Protein AF-A0A2V6FHW3-F1 (afdb_monomer_lite)

Foldseek 3Di:
DDWAEWDDDPQFIWIDDPQFIWTFHDDPRDTPDIDGLKGFWFDPDPQFGKHEFDQFPVRWTKIWGFQVTWGFIAAPVRDTDTAHTFIKTAHPPRSGIDTFEGEDGHWHYWDADPVRWIWTAGDDPDDDGIDTGGGHDYD

Sequence (139 aa):
NIPTGVAIGYGGVWVLNAPDLFFMREKDGKEISREVVVTGFGRTDTHELPNSLTWGPDGWLYGLNGVFNQSRVRSNHGREYRFNCALWRVHPRTREFQIVCEGTSNPYGIAWDTGGGAIVEACHWANDHLFHFVETGQY

Secondary structure (DSSP, 8-state):
----EEEEETTEEEEEETTEEEEEEEETTEEEEEEEEEE----S-STT-SEEEEE-TTSPEEEEE-SSS-EEEEPTTS-EEEESSEEEEE-TTT--EEEEEE-SSEEEEEEE-TTSPEEEEEE-SSS--EEEE-TT-B-

Structure (mmCIF, N/CA/C/O backbone):
data_AF-A0A2V6FHW3-F1
#
_entry.id   AF-A0A2V6FHW3-F1
#
loop_
_atom_site.group_PDB
_atom_site.id
_atom_site.type_symbol
_atom_site.label_atom_id
_atom_site.label_alt_id
_atom_site.label_comp_id
_atom_site.label_asym_id
_atom_site.label_entity_id
_atom_site.label_seq_id
_atom_site.pdbx_PDB_ins_code
_atom_site.Cartn_x
_atom_site.Cartn_y
_atom_site.Cartn_z
_atom_site.occupancy
_atom_site.B_iso_or_equiv
_atom_site.auth_seq_id
_atom_site.auth_comp_id
_atom_site.auth_asym_id
_atom_site.auth_atom_id
_atom_site.pdbx_PDB_model_num
ATOM 1 N N . ASN A 1 1 ? 1.369 15.664 9.920 1.00 63.09 1 ASN A N 1
ATOM 2 C CA . ASN A 1 1 ? 0.501 14.563 9.459 1.00 63.09 1 ASN A CA 1
ATOM 3 C C . ASN A 1 1 ? -0.133 14.983 8.162 1.00 63.09 1 ASN A C 1
ATOM 5 O O . ASN A 1 1 ? -0.722 16.054 8.142 1.00 63.09 1 ASN A O 1
ATOM 9 N N . ILE A 1 2 ? 0.040 14.181 7.116 1.00 82.56 2 ILE A N 1
ATOM 10 C CA . ILE A 1 2 ? -0.545 14.400 5.793 1.00 82.56 2 ILE A CA 1
ATOM 11 C C . ILE A 1 2 ? -1.212 13.064 5.433 1.00 82.56 2 ILE A C 1
ATOM 13 O O . ILE A 1 2 ? -0.502 12.138 5.042 1.00 82.56 2 ILE A O 1
ATOM 17 N N . PRO A 1 3 ? -2.526 12.898 5.677 1.00 86.56 3 PRO A N 1
ATOM 18 C CA . PRO A 1 3 ? -3.235 11.706 5.237 1.00 86.56 3 PRO A CA 1
ATOM 19 C C . PRO A 1 3 ? -3.359 11.727 3.714 1.00 86.56 3 PRO A C 1
ATOM 21 O O . PRO A 1 3 ? -3.804 12.715 3.134 1.00 86.56 3 PRO A O 1
ATOM 24 N N . THR A 1 4 ? -2.949 10.637 3.080 1.00 89.06 4 THR A N 1
ATOM 25 C CA . THR A 1 4 ? -2.747 10.542 1.623 1.00 89.06 4 THR A CA 1
ATOM 26 C C . THR A 1 4 ? -3.537 9.408 0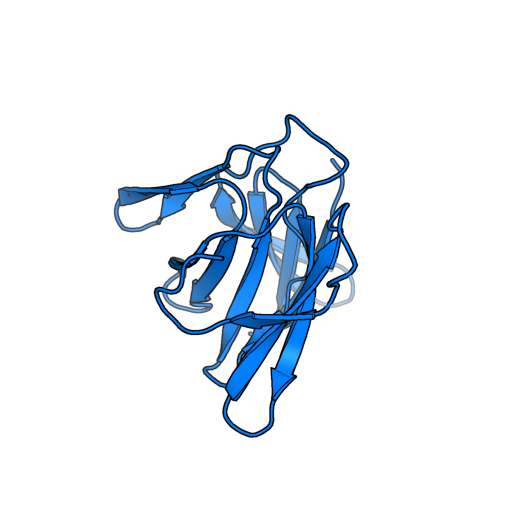.984 1.00 89.06 4 THR A C 1
ATOM 28 O O . THR A 1 4 ? -3.522 9.242 -0.232 1.00 89.06 4 THR A O 1
ATOM 31 N N . GLY A 1 5 ? -4.263 8.630 1.785 1.00 89.25 5 GLY A N 1
ATOM 32 C CA . GLY A 1 5 ? -5.149 7.593 1.283 1.00 89.25 5 GLY A CA 1
ATOM 33 C C . GLY A 1 5 ? -6.222 7.229 2.294 1.00 89.25 5 GLY A C 1
ATOM 34 O O . GLY A 1 5 ? -5.977 7.208 3.502 1.00 89.25 5 GLY A O 1
ATOM 35 N N . VAL A 1 6 ? -7.410 6.916 1.784 1.00 93.06 6 VAL A N 1
ATOM 36 C CA . VAL A 1 6 ? -8.527 6.397 2.569 1.00 93.06 6 VAL A CA 1
ATOM 37 C C . VAL A 1 6 ? -9.217 5.278 1.799 1.00 93.06 6 VAL A C 1
ATOM 39 O O . VAL A 1 6 ? -9.433 5.401 0.598 1.00 93.06 6 VAL A O 1
ATOM 42 N N . ALA A 1 7 ? -9.574 4.197 2.486 1.00 93.00 7 ALA A N 1
ATOM 43 C CA . ALA A 1 7 ? -10.400 3.133 1.927 1.00 93.00 7 ALA A CA 1
ATOM 44 C C . ALA A 1 7 ? -11.396 2.624 2.971 1.00 93.00 7 ALA A C 1
ATOM 46 O O . ALA A 1 7 ? -11.056 2.436 4.137 1.00 93.00 7 ALA A O 1
ATOM 47 N N . ILE A 1 8 ? -12.638 2.382 2.563 1.00 92.31 8 ILE A N 1
ATOM 48 C CA . ILE A 1 8 ? -13.682 1.840 3.442 1.00 92.31 8 ILE A CA 1
ATOM 49 C C . ILE A 1 8 ? -13.780 0.338 3.191 1.00 92.31 8 ILE A C 1
ATOM 51 O O . ILE A 1 8 ? -13.842 -0.090 2.041 1.00 92.31 8 ILE A O 1
ATOM 55 N N . GLY A 1 9 ? -13.786 -0.473 4.248 1.00 90.12 9 GLY A N 1
ATOM 56 C CA . GLY A 1 9 ? -13.922 -1.921 4.108 1.00 90.12 9 GLY A CA 1
ATOM 57 C C . GLY A 1 9 ? -13.705 -2.683 5.409 1.00 90.12 9 GLY A C 1
ATOM 58 O O . GLY A 1 9 ? -13.122 -2.173 6.364 1.00 90.12 9 GLY A O 1
ATOM 59 N N . TYR A 1 10 ? -14.172 -3.934 5.444 1.00 86.75 10 TYR A N 1
ATOM 60 C CA . TYR A 1 10 ? -14.017 -4.840 6.594 1.00 86.75 10 TYR A CA 1
ATOM 61 C C . TYR A 1 10 ? -14.569 -4.281 7.922 1.00 86.75 10 TYR A C 1
ATOM 63 O O . TYR A 1 10 ? -14.044 -4.572 8.996 1.00 86.75 10 TYR A O 1
ATOM 71 N N . GLY A 1 11 ? -15.649 -3.495 7.853 1.00 87.31 11 GLY A N 1
ATOM 72 C CA . GLY A 1 11 ? -16.308 -2.917 9.031 1.00 87.31 11 GLY A CA 1
ATOM 73 C C . GLY A 1 11 ? -15.562 -1.731 9.651 1.00 87.31 11 GLY A C 1
ATOM 74 O O . GLY A 1 11 ? -15.735 -1.461 10.837 1.00 87.31 11 GLY A O 1
ATOM 75 N N . GLY A 1 12 ? -14.712 -1.052 8.876 1.00 90.75 12 GLY A N 1
ATOM 76 C CA . GLY A 1 12 ? -14.003 0.143 9.316 1.00 90.75 12 GLY A CA 1
ATOM 77 C C . GLY A 1 12 ? -13.439 0.970 8.162 1.00 90.75 12 GLY A C 1
ATOM 78 O O . GLY A 1 12 ? -13.733 0.734 6.986 1.00 90.75 12 GLY A O 1
ATOM 79 N N . VAL A 1 13 ? -12.614 1.944 8.529 1.00 92.69 13 VAL A N 1
ATOM 80 C CA . VAL A 1 13 ? -11.944 2.881 7.629 1.00 92.69 13 VAL A CA 1
ATOM 81 C C . VAL A 1 13 ? -10.439 2.685 7.739 1.00 92.69 13 VAL A C 1
ATOM 83 O O . VAL A 1 13 ? -9.859 2.704 8.823 1.00 92.69 13 VAL A O 1
ATOM 86 N N . TRP A 1 14 ? -9.803 2.508 6.595 1.00 93.88 14 TRP A N 1
ATOM 87 C CA . TRP A 1 14 ? -8.365 2.423 6.439 1.00 93.88 14 TRP A CA 1
ATOM 88 C C . TRP A 1 14 ? -7.839 3.799 6.085 1.00 93.88 14 TRP A C 1
ATOM 90 O O . TRP A 1 14 ? -8.323 4.400 5.130 1.00 93.88 14 TRP A O 1
ATOM 100 N N . VAL A 1 15 ? -6.873 4.305 6.846 1.00 93.31 15 VAL A N 1
ATOM 101 C CA . VAL A 1 15 ? -6.273 5.618 6.592 1.00 93.31 15 VAL A CA 1
ATOM 102 C C . VAL A 1 15 ? -4.772 5.484 6.520 1.00 93.31 15 VAL A C 1
ATOM 104 O O . VAL A 1 15 ? -4.118 5.077 7.480 1.00 93.31 15 VAL A O 1
ATOM 107 N N . LEU A 1 16 ? -4.237 5.862 5.369 1.00 92.44 16 LEU A N 1
ATOM 108 C CA . LEU A 1 16 ? -2.814 5.944 5.126 1.00 92.44 16 LEU A CA 1
ATOM 109 C C . LEU A 1 16 ? -2.348 7.350 5.477 1.00 92.44 16 LEU A C 1
ATOM 111 O O . LEU A 1 16 ? -2.771 8.341 4.882 1.00 92.44 16 LEU A O 1
ATOM 115 N N . ASN A 1 17 ? -1.498 7.427 6.488 1.00 91.19 17 ASN A N 1
ATOM 116 C CA . ASN A 1 17 ? -0.880 8.663 6.920 1.00 91.19 17 ASN A CA 1
ATOM 117 C C . ASN A 1 17 ? 0.518 8.307 7.410 1.00 91.19 17 ASN A C 1
ATOM 119 O O . ASN A 1 17 ? 0.697 7.897 8.561 1.00 91.19 17 ASN A O 1
ATOM 123 N N . ALA A 1 18 ? 1.488 8.453 6.506 1.00 87.75 18 ALA A N 1
ATOM 124 C CA . ALA A 1 18 ? 2.866 8.063 6.748 1.00 87.75 18 ALA A CA 1
ATOM 125 C C . ALA A 1 18 ? 3.348 8.582 8.123 1.00 87.75 18 ALA A C 1
ATOM 127 O O . ALA A 1 18 ? 3.065 9.731 8.493 1.00 87.75 18 ALA A O 1
ATOM 128 N N . PRO A 1 19 ? 4.051 7.747 8.909 1.00 90.56 19 PRO A N 1
ATOM 129 C CA . PRO A 1 19 ? 4.659 6.475 8.525 1.00 90.56 19 PRO A CA 1
ATOM 130 C C . PRO A 1 19 ? 3.718 5.269 8.672 1.00 90.56 19 PRO A C 1
ATOM 132 O O . PRO A 1 19 ? 4.168 4.137 8.506 1.00 90.56 19 PRO A O 1
ATOM 135 N N . ASP A 1 20 ? 2.442 5.500 8.990 1.00 92.00 20 ASP A N 1
ATOM 136 C CA . ASP A 1 20 ? 1.522 4.480 9.480 1.00 92.00 20 ASP A CA 1
ATOM 137 C C . ASP A 1 20 ? 0.309 4.290 8.556 1.00 92.00 20 ASP A C 1
ATOM 139 O O . ASP A 1 20 ? -0.277 5.238 8.025 1.00 92.00 20 ASP A O 1
ATOM 143 N N . LEU A 1 21 ? -0.116 3.036 8.427 1.00 93.19 21 LEU A N 1
ATOM 144 C CA . LEU A 1 21 ? -1.427 2.657 7.919 1.00 93.19 21 LEU A CA 1
ATOM 145 C C . LEU A 1 21 ? -2.313 2.280 9.107 1.00 93.19 21 LEU A C 1
ATOM 147 O O . LEU A 1 21 ? -2.028 1.322 9.830 1.00 93.19 21 LEU A O 1
ATOM 151 N N . PHE A 1 22 ? -3.401 3.019 9.292 1.00 92.69 22 PHE A N 1
ATOM 152 C CA . PHE A 1 22 ? -4.357 2.802 10.371 1.00 92.69 22 PHE A CA 1
ATOM 153 C C . PHE A 1 22 ? -5.580 2.037 9.885 1.00 92.69 22 PHE A C 1
ATOM 155 O O . PHE A 1 22 ? -6.076 2.286 8.788 1.00 92.69 22 PHE A O 1
ATOM 162 N N . PHE A 1 23 ? -6.117 1.180 10.748 1.00 93.75 23 PHE A N 1
ATOM 163 C CA . PHE A 1 23 ? -7.478 0.673 10.643 1.00 93.75 23 PHE A CA 1
ATOM 164 C C . PHE A 1 23 ? -8.300 1.226 11.802 1.00 93.75 23 PHE A C 1
ATOM 166 O O . PHE A 1 23 ? -7.988 0.991 12.971 1.00 93.75 23 PHE A O 1
ATOM 173 N N . MET A 1 24 ? -9.338 1.981 11.471 1.00 91.94 24 MET A N 1
ATOM 174 C CA . MET A 1 24 ? -10.212 2.639 12.428 1.00 91.94 24 MET A CA 1
ATOM 175 C C . MET A 1 24 ? -11.601 2.022 12.365 1.00 91.94 24 MET A C 1
ATOM 177 O O . MET A 1 24 ? -12.155 1.838 11.283 1.00 91.94 24 MET A O 1
ATOM 181 N N . ARG A 1 25 ? -12.175 1.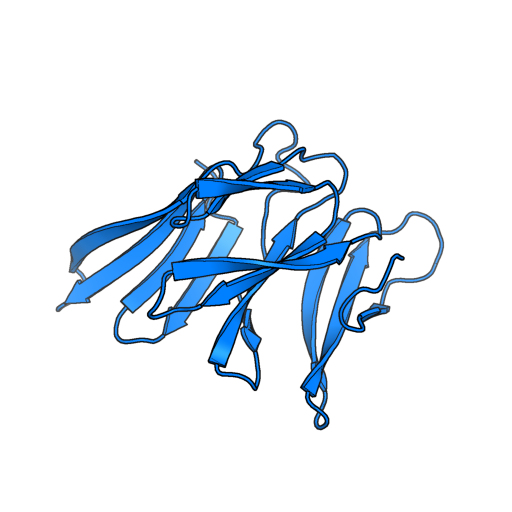708 13.526 1.00 90.06 25 ARG A N 1
ATOM 182 C CA . ARG A 1 25 ? -13.593 1.351 13.628 1.00 90.06 25 ARG A CA 1
ATOM 183 C C . ARG A 1 25 ? -14.368 2.565 14.092 1.00 90.06 25 ARG A C 1
ATOM 185 O O . ARG A 1 25 ? -13.945 3.271 15.008 1.00 90.06 25 ARG A O 1
ATOM 192 N N . GLU A 1 26 ? -15.507 2.767 13.464 1.00 87.38 26 GLU A N 1
ATOM 193 C CA . GLU A 1 26 ? -16.382 3.901 13.691 1.00 87.38 26 GLU A CA 1
ATOM 194 C C . GLU A 1 26 ? -17.773 3.396 14.089 1.00 87.38 26 GLU A C 1
ATOM 196 O O . GLU A 1 26 ? -18.187 2.300 13.699 1.00 87.38 26 GLU A O 1
ATOM 201 N N . LYS A 1 27 ? -18.448 4.175 14.935 1.00 83.12 27 LYS A N 1
ATOM 202 C CA . LYS A 1 27 ? -19.872 4.033 15.233 1.00 83.12 27 LYS A CA 1
ATOM 203 C C . LYS A 1 27 ? -20.463 5.406 15.533 1.00 83.12 27 LYS A C 1
ATOM 205 O O . LYS A 1 27 ? -19.938 6.133 16.378 1.00 83.12 27 LYS A O 1
ATOM 210 N N . ASP A 1 28 ? -21.581 5.717 14.888 1.00 81.25 28 ASP A N 1
ATOM 211 C CA . ASP A 1 28 ? -22.359 6.947 15.073 1.00 81.25 28 ASP A CA 1
ATOM 212 C C . ASP A 1 28 ? -21.532 8.247 14.924 1.00 81.25 28 ASP A C 1
ATOM 214 O O . ASP A 1 28 ? -21.650 9.195 15.703 1.00 81.25 28 ASP A O 1
ATOM 218 N N . GLY A 1 29 ? -20.656 8.285 13.922 1.00 75.12 29 GLY A N 1
ATOM 219 C CA . GLY A 1 29 ? -19.752 9.384 13.591 1.00 75.12 29 GLY A CA 1
ATOM 220 C C . GLY A 1 29 ? -18.532 9.505 14.505 1.00 75.12 29 GLY A C 1
ATOM 221 O O . GLY A 1 29 ? -17.824 10.511 14.433 1.00 75.12 29 GLY A O 1
ATOM 222 N N . LYS A 1 30 ? -18.282 8.528 15.388 1.00 80.38 30 LYS A N 1
ATOM 223 C CA . LYS A 1 30 ? -17.181 8.572 16.361 1.00 80.38 30 LYS A CA 1
ATOM 224 C C . LYS A 1 30 ? -16.223 7.403 16.194 1.00 80.38 30 LYS A C 1
ATOM 226 O O . LYS A 1 30 ? -16.629 6.248 16.077 1.00 80.38 30 LYS A O 1
ATOM 231 N N . GLU A 1 31 ? -14.932 7.719 16.241 1.00 84.12 31 GLU A N 1
ATOM 232 C CA . GLU A 1 31 ? -13.861 6.729 16.316 1.00 84.12 31 GLU A CA 1
ATOM 233 C C . GLU A 1 31 ? -13.985 5.942 17.629 1.00 84.12 31 GLU A C 1
ATOM 235 O O . GLU A 1 31 ? -13.924 6.516 18.716 1.00 84.12 31 GLU A O 1
ATOM 240 N N . ILE A 1 32 ? -14.179 4.626 17.524 1.00 87.00 32 ILE A N 1
ATOM 241 C CA . ILE A 1 32 ? -14.194 3.718 18.681 1.00 87.00 32 ILE A CA 1
ATOM 242 C C . ILE A 1 32 ? -12.792 3.173 18.948 1.00 87.00 32 ILE A C 1
ATOM 244 O O . ILE A 1 32 ? -12.392 2.999 20.097 1.00 87.00 32 ILE A O 1
ATOM 248 N N . SER A 1 33 ? -12.060 2.835 17.887 1.00 89.50 33 SER A N 1
ATOM 249 C CA . SER A 1 33 ? -10.745 2.208 17.997 1.00 89.50 33 SER A CA 1
ATOM 250 C C . SER A 1 33 ? -9.884 2.545 16.795 1.00 89.50 33 SER A C 1
ATOM 252 O O . SER A 1 33 ? -10.387 2.516 15.670 1.00 89.50 33 SER A O 1
ATOM 254 N N . ARG A 1 34 ? -8.583 2.716 17.026 1.00 90.94 34 ARG A N 1
ATOM 255 C CA . ARG A 1 34 ? -7.564 2.881 15.992 1.00 90.94 34 ARG A CA 1
ATOM 256 C C . ARG A 1 34 ? -6.419 1.915 16.224 1.00 90.94 34 ARG A C 1
ATOM 258 O O . ARG A 1 34 ? -5.773 1.933 17.267 1.00 90.94 34 ARG A O 1
ATOM 265 N N . GLU A 1 35 ? -6.173 1.086 15.224 1.00 91.62 35 GLU A N 1
ATOM 266 C CA . GLU A 1 35 ? -5.105 0.092 15.211 1.00 91.62 35 GLU A CA 1
ATOM 267 C C . GLU A 1 35 ? -4.068 0.489 14.156 1.00 91.62 35 GLU A C 1
ATOM 269 O O . GLU A 1 35 ? -4.429 0.825 13.026 1.00 91.62 35 GLU A O 1
ATOM 274 N N . VAL A 1 36 ? -2.781 0.439 14.505 1.00 91.75 36 VAL A N 1
ATOM 275 C CA . VAL A 1 36 ? -1.697 0.532 13.517 1.00 91.75 36 VAL A CA 1
ATOM 276 C C . VAL A 1 36 ? -1.565 -0.834 12.859 1.00 91.75 36 VAL A C 1
ATOM 278 O O . VAL A 1 36 ? -1.243 -1.815 13.524 1.00 91.75 36 VAL A O 1
ATOM 281 N N . VAL A 1 37 ? -1.848 -0.904 11.561 1.00 90.81 37 VAL A N 1
ATOM 282 C CA . VAL A 1 37 ? -1.782 -2.152 10.794 1.00 90.81 37 VAL A CA 1
ATOM 283 C C . VAL A 1 37 ? -0.366 -2.400 10.302 1.00 90.81 37 VAL A C 1
ATOM 285 O O . VAL A 1 37 ? 0.158 -3.500 10.454 1.00 90.81 37 VAL A O 1
ATOM 288 N N . VAL A 1 38 ? 0.241 -1.369 9.719 1.00 90.75 38 VAL A N 1
ATOM 289 C CA . VAL A 1 38 ? 1.595 -1.396 9.172 1.00 90.75 38 VAL A CA 1
ATOM 290 C C . VAL A 1 38 ? 2.251 -0.050 9.462 1.00 90.75 38 VAL A C 1
ATOM 292 O O . VAL A 1 38 ? 1.592 0.987 9.401 1.00 90.75 38 VAL A O 1
ATOM 295 N N . THR A 1 39 ? 3.545 -0.069 9.772 1.00 91.19 39 THR A N 1
ATOM 296 C CA . THR A 1 39 ? 4.358 1.131 9.987 1.00 91.19 39 THR A CA 1
ATOM 297 C C . THR A 1 39 ? 5.699 1.010 9.267 1.00 91.19 39 THR A C 1
ATOM 299 O O . THR A 1 39 ? 6.147 -0.096 8.946 1.00 91.19 39 THR A O 1
ATOM 302 N N . GLY A 1 40 ? 6.349 2.149 9.042 1.00 89.25 40 GLY A N 1
ATOM 303 C CA . GLY A 1 40 ? 7.682 2.235 8.445 1.00 89.25 40 GLY A CA 1
ATOM 304 C C . GLY A 1 40 ? 7.708 2.842 7.047 1.00 89.25 40 GLY A C 1
ATOM 305 O O . GLY A 1 40 ? 8.753 2.815 6.397 1.00 89.25 40 GLY A O 1
ATOM 306 N N . PHE A 1 41 ? 6.591 3.412 6.586 1.00 90.06 41 PHE A N 1
ATOM 307 C CA . PHE A 1 41 ? 6.610 4.230 5.379 1.00 90.06 41 PHE A CA 1
ATOM 308 C C . PHE A 1 41 ? 7.462 5.481 5.604 1.00 90.06 41 PHE A C 1
ATOM 310 O O . PHE A 1 41 ? 7.398 6.112 6.667 1.00 90.06 41 PHE A O 1
ATOM 317 N N . GLY A 1 42 ? 8.263 5.841 4.607 1.00 86.12 42 GLY A N 1
ATOM 318 C CA . GLY A 1 42 ? 9.081 7.038 4.678 1.00 86.12 42 GLY A CA 1
ATOM 319 C C . GLY A 1 42 ? 8.236 8.320 4.679 1.00 86.12 42 GLY A C 1
ATOM 320 O O . GLY A 1 42 ? 7.044 8.334 4.350 1.00 86.12 42 GLY A O 1
ATOM 321 N N . ARG A 1 43 ? 8.873 9.425 5.074 1.00 85.94 43 ARG A N 1
ATOM 322 C CA . ARG A 1 43 ? 8.270 10.772 5.109 1.00 85.94 43 ARG A CA 1
ATOM 323 C C . ARG A 1 43 ? 9.211 11.864 4.611 1.00 85.94 43 ARG A C 1
ATOM 325 O O . ARG A 1 43 ? 9.006 13.034 4.917 1.00 85.94 43 ARG A O 1
ATOM 332 N N . THR A 1 44 ? 10.289 11.471 3.946 1.00 81.88 44 THR A N 1
ATOM 333 C CA . THR A 1 44 ? 11.363 12.397 3.574 1.00 81.88 44 THR A CA 1
ATOM 334 C C . THR A 1 44 ? 10.908 13.334 2.467 1.00 81.88 44 THR A C 1
ATOM 336 O O . THR A 1 44 ? 11.245 14.513 2.493 1.00 81.88 44 THR A O 1
ATOM 339 N N . ASP A 1 45 ? 10.099 12.817 1.545 1.00 79.19 45 ASP A N 1
ATOM 340 C CA . ASP A 1 45 ? 9.486 13.590 0.479 1.00 79.19 45 ASP A CA 1
ATOM 341 C C . ASP A 1 45 ? 7.963 13.596 0.646 1.00 79.19 45 ASP A C 1
ATOM 343 O O . ASP A 1 45 ? 7.313 12.549 0.651 1.00 79.19 45 ASP A O 1
ATOM 347 N N . THR A 1 46 ? 7.393 14.788 0.821 1.00 79.56 46 THR A N 1
ATOM 348 C CA . THR A 1 46 ? 5.945 14.985 0.944 1.00 79.56 46 THR A CA 1
ATOM 349 C C . THR A 1 46 ? 5.214 14.870 -0.390 1.00 79.56 46 THR A C 1
ATOM 351 O O . THR A 1 46 ? 4.000 14.681 -0.387 1.00 79.56 46 THR A O 1
ATOM 354 N N . HIS A 1 47 ? 5.931 15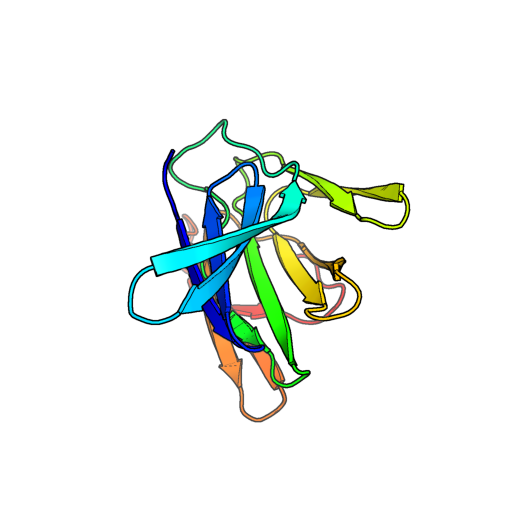.010 -1.508 1.00 80.88 47 HIS A N 1
ATOM 355 C CA . HIS A 1 47 ? 5.384 14.869 -2.852 1.00 80.88 47 HIS A CA 1
ATOM 356 C C . HIS A 1 47 ? 5.024 13.406 -3.135 1.00 80.88 47 HIS A C 1
ATOM 358 O O . HIS A 1 47 ? 3.938 13.135 -3.626 1.00 80.88 47 HIS A O 1
ATOM 364 N N . GLU A 1 48 ? 5.871 12.455 -2.729 1.00 82.50 48 GLU A N 1
ATOM 365 C CA . GLU A 1 48 ? 5.729 11.035 -3.098 1.00 82.50 48 GLU A CA 1
ATOM 366 C C . GLU A 1 48 ? 5.391 10.124 -1.910 1.00 82.50 48 GLU A C 1
ATOM 368 O O . GLU A 1 48 ? 5.891 9.004 -1.741 1.00 82.50 48 GLU A O 1
ATOM 373 N N . LEU A 1 49 ? 4.535 10.636 -1.030 1.00 87.75 49 LEU A N 1
ATOM 374 C CA . LEU A 1 49 ? 3.997 9.876 0.091 1.00 87.75 49 LEU A CA 1
ATOM 375 C C . LEU A 1 49 ? 3.211 8.648 -0.393 1.00 87.75 49 LEU A C 1
ATOM 377 O O . LEU A 1 49 ? 2.637 8.667 -1.487 1.00 87.75 49 LEU A O 1
ATOM 381 N N . PRO A 1 50 ? 3.148 7.581 0.424 1.00 88.00 50 PRO A N 1
ATOM 382 C CA . PRO A 1 50 ? 2.367 6.411 0.067 1.00 88.00 50 PRO A CA 1
ATOM 383 C C . PRO A 1 50 ? 0.894 6.812 -0.083 1.00 88.00 50 PRO A C 1
ATOM 385 O O . PRO A 1 50 ? 0.380 7.584 0.728 1.00 88.00 50 PRO A O 1
ATOM 388 N N . ASN A 1 51 ? 0.218 6.336 -1.125 1.00 90.19 51 ASN A N 1
ATOM 389 C CA . ASN A 1 51 ? -1.079 6.878 -1.540 1.00 90.19 51 ASN A CA 1
ATOM 390 C C . ASN A 1 51 ? -2.000 5.818 -2.177 1.00 90.19 51 ASN A C 1
ATOM 392 O O . ASN A 1 51 ? -1.663 4.633 -2.239 1.00 90.19 51 ASN A O 1
ATOM 396 N N . SER A 1 52 ? -3.186 6.274 -2.593 1.00 89.81 52 SER A N 1
ATOM 397 C CA . SER A 1 52 ? -4.122 5.563 -3.478 1.00 89.81 52 SER A CA 1
ATOM 398 C C . SER A 1 52 ? -4.516 4.163 -3.026 1.00 89.81 52 SER A C 1
ATOM 400 O O . SER A 1 52 ? -4.451 3.186 -3.773 1.00 89.81 52 SER A O 1
ATOM 402 N N . LEU A 1 53 ? -4.984 4.095 -1.776 1.00 93.75 53 LEU A N 1
ATOM 403 C CA . LEU A 1 53 ? -5.563 2.887 -1.202 1.00 93.75 53 LEU A CA 1
ATOM 404 C C . LEU A 1 53 ? -6.737 2.382 -2.045 1.00 93.75 53 LEU A C 1
ATOM 406 O O . LEU A 1 53 ? -7.773 3.040 -2.117 1.00 93.75 53 LEU A O 1
ATOM 410 N N . THR A 1 54 ? -6.596 1.191 -2.620 1.00 93.75 54 THR A N 1
ATOM 411 C CA . THR A 1 54 ? -7.622 0.592 -3.481 1.00 93.75 54 THR A CA 1
ATOM 412 C C . THR A 1 54 ? -7.768 -0.891 -3.183 1.00 93.75 54 THR A C 1
ATOM 414 O O . THR A 1 54 ? -6.784 -1.606 -3.007 1.00 93.75 54 THR A O 1
ATOM 417 N N . TRP A 1 55 ? -9.006 -1.372 -3.112 1.00 94.25 55 TRP A N 1
ATOM 418 C CA . TRP A 1 55 ? -9.276 -2.798 -2.940 1.00 94.25 55 TRP A CA 1
ATOM 419 C C . TRP A 1 55 ? -9.014 -3.548 -4.238 1.00 94.25 55 TRP A C 1
ATOM 421 O O . TRP A 1 55 ? -9.524 -3.157 -5.287 1.00 94.25 55 TRP A O 1
ATOM 431 N N . GLY A 1 56 ? -8.231 -4.617 -4.152 1.00 91.31 56 GLY A N 1
ATOM 432 C CA . GLY A 1 56 ? -8.023 -5.535 -5.261 1.00 91.31 56 GLY A CA 1
ATOM 433 C C . GLY A 1 56 ? -9.178 -6.522 -5.433 1.00 91.31 56 GLY A C 1
ATOM 434 O O . GLY A 1 56 ? -9.980 -6.721 -4.512 1.00 91.31 56 GLY A O 1
ATOM 435 N N . PRO A 1 57 ? -9.250 -7.186 -6.597 1.00 90.38 57 PRO A N 1
ATOM 436 C CA . PRO A 1 57 ? -10.249 -8.221 -6.880 1.00 90.38 57 PRO A CA 1
ATOM 437 C C . PRO A 1 57 ? -10.102 -9.463 -5.984 1.00 90.38 57 PRO A C 1
ATOM 439 O O . PRO A 1 57 ? -11.063 -10.201 -5.780 1.00 90.38 57 PRO A O 1
ATOM 442 N N . ASP A 1 58 ? -8.917 -9.677 -5.411 1.00 90.12 58 ASP A N 1
ATOM 443 C CA . ASP A 1 58 ? -8.597 -10.731 -4.441 1.00 90.12 58 ASP A CA 1
ATOM 444 C C . ASP A 1 58 ? -9.010 -10.382 -2.994 1.00 90.12 58 ASP A C 1
ATOM 446 O O . ASP A 1 58 ? -8.854 -11.196 -2.079 1.00 90.12 58 ASP A O 1
ATOM 450 N N . GLY A 1 59 ? -9.529 -9.171 -2.765 1.00 91.25 59 GLY A N 1
ATOM 451 C CA . GLY A 1 59 ? -9.937 -8.680 -1.452 1.00 91.25 59 GLY A CA 1
A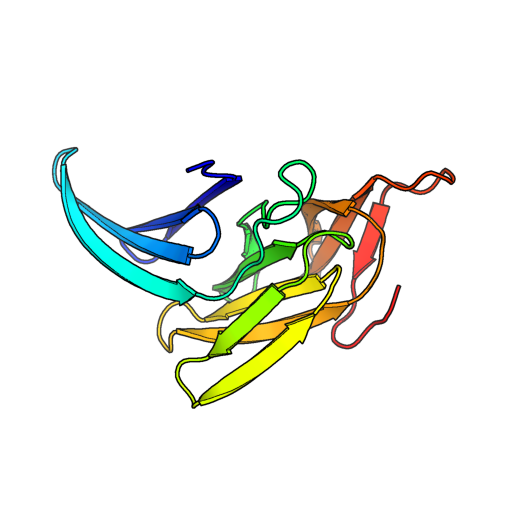TOM 452 C C . GLY A 1 59 ? -8.797 -8.153 -0.575 1.00 91.25 59 GLY A C 1
ATOM 453 O O . GLY A 1 59 ? -9.048 -7.860 0.601 1.00 91.25 59 GLY A O 1
ATOM 454 N N . TRP A 1 60 ? -7.577 -8.018 -1.107 1.00 94.69 60 TRP A N 1
ATOM 455 C CA . TRP A 1 60 ? -6.461 -7.353 -0.430 1.00 94.69 60 TRP A CA 1
ATOM 456 C C . TRP A 1 60 ? -6.531 -5.834 -0.623 1.00 94.69 60 TRP A C 1
ATOM 458 O O . TRP A 1 60 ? -7.125 -5.335 -1.579 1.00 94.69 60 TRP A O 1
ATOM 468 N N . LEU A 1 61 ? -5.935 -5.083 0.306 1.00 95.06 61 LEU A N 1
ATOM 469 C CA . LEU A 1 61 ? -5.820 -3.631 0.191 1.00 95.06 61 LEU A CA 1
ATOM 470 C C . LEU A 1 61 ? -4.494 -3.279 -0.469 1.00 95.06 61 LEU A C 1
ATOM 472 O O . LEU A 1 61 ? -3.447 -3.587 0.092 1.00 95.06 61 LEU A O 1
ATOM 476 N N . TYR A 1 62 ? -4.540 -2.609 -1.610 1.00 94.81 62 TYR A N 1
ATOM 477 C CA . TYR A 1 62 ? -3.363 -2.174 -2.348 1.00 94.81 62 TYR A CA 1
ATOM 478 C C . TYR A 1 62 ? -3.078 -0.702 -2.087 1.00 94.81 62 TYR A C 1
ATOM 480 O O . TYR A 1 62 ? -3.991 0.069 -1.789 1.00 94.81 62 TYR A O 1
ATOM 488 N N . GLY A 1 63 ? -1.815 -0.316 -2.218 1.00 93.75 63 GLY A N 1
ATOM 489 C CA . GLY A 1 63 ? -1.391 1.073 -2.189 1.00 93.75 63 GLY A CA 1
ATOM 490 C C . GLY A 1 63 ? -0.066 1.268 -2.911 1.00 93.75 63 GLY A C 1
ATOM 491 O O . GLY A 1 63 ? 0.651 0.315 -3.223 1.00 93.75 63 GLY A O 1
ATOM 492 N N . LEU A 1 64 ? 0.237 2.529 -3.183 1.00 92.44 64 LEU A N 1
ATOM 493 C CA . LEU A 1 64 ? 1.410 2.951 -3.938 1.00 92.44 64 LEU A CA 1
ATOM 494 C C . LEU A 1 64 ? 2.400 3.677 -3.021 1.00 92.44 64 LEU A C 1
ATOM 496 O O . LEU A 1 64 ? 2.046 4.095 -1.917 1.00 92.44 64 LEU A O 1
ATOM 500 N N . ASN A 1 65 ? 3.654 3.786 -3.445 1.00 91.56 65 ASN A N 1
ATOM 501 C CA . ASN A 1 65 ? 4.713 4.559 -2.790 1.00 91.56 65 ASN A CA 1
ATOM 502 C C . ASN A 1 65 ? 5.643 5.104 -3.872 1.00 91.56 65 ASN A C 1
ATOM 504 O O . ASN A 1 65 ? 5.902 4.374 -4.821 1.00 91.56 65 ASN A O 1
ATOM 508 N N . GLY A 1 66 ? 6.163 6.323 -3.722 1.00 87.94 66 GLY A N 1
ATOM 509 C CA . GLY A 1 66 ? 7.083 6.920 -4.697 1.00 87.94 66 GLY A CA 1
ATOM 510 C C . GLY A 1 66 ? 8.548 6.520 -4.554 1.00 87.94 66 GLY A C 1
ATOM 511 O O . GLY A 1 66 ? 8.929 5.808 -3.617 1.00 87.94 66 GLY A O 1
ATOM 512 N N . VAL A 1 67 ? 9.378 6.977 -5.492 1.00 86.62 67 VAL A N 1
ATOM 513 C CA . VAL A 1 67 ? 10.804 6.635 -5.590 1.00 86.62 67 VAL A CA 1
ATOM 514 C C . VAL A 1 67 ? 11.673 7.387 -4.584 1.00 86.62 67 VAL A C 1
AT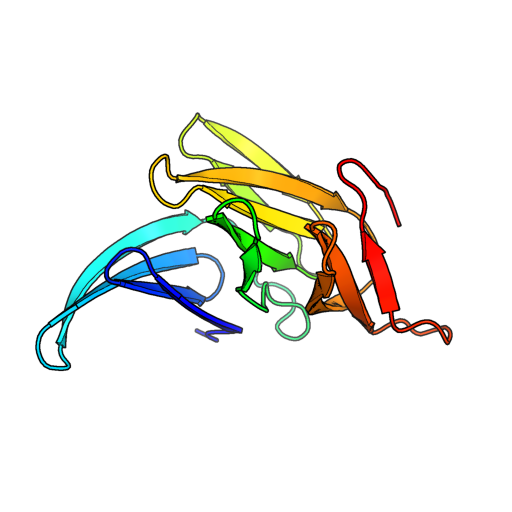OM 516 O O . VAL A 1 67 ? 12.595 6.798 -4.015 1.00 86.62 67 VAL A O 1
ATOM 519 N N . PHE A 1 68 ? 11.374 8.657 -4.301 1.00 83.81 68 PHE A N 1
ATOM 520 C CA . PHE A 1 68 ? 12.151 9.459 -3.348 1.00 83.81 68 PHE A CA 1
ATOM 521 C C . PHE A 1 68 ? 11.768 9.195 -1.894 1.00 83.81 68 PHE A C 1
ATOM 523 O O . PHE A 1 68 ? 12.469 9.613 -0.966 1.00 83.81 68 PHE A O 1
ATOM 530 N N . ASN A 1 69 ? 10.688 8.445 -1.679 1.00 85.00 69 ASN A N 1
ATOM 531 C CA . ASN A 1 69 ? 10.224 8.114 -0.353 1.00 85.00 69 ASN A CA 1
ATOM 532 C C . ASN A 1 69 ? 10.670 6.716 0.086 1.00 85.00 69 ASN A C 1
ATOM 534 O O . ASN A 1 69 ? 9.950 5.727 -0.071 1.00 85.00 69 ASN A O 1
ATOM 538 N N . GLN A 1 70 ? 11.877 6.654 0.650 1.00 87.12 70 GLN A N 1
ATOM 539 C CA . GLN A 1 70 ? 12.474 5.407 1.118 1.00 87.12 70 GLN A CA 1
ATOM 540 C C . GLN A 1 70 ? 11.677 4.810 2.279 1.00 87.12 70 GLN A C 1
ATOM 542 O O . GLN A 1 70 ? 11.649 5.363 3.383 1.00 87.12 70 GLN A O 1
ATOM 547 N N . SER A 1 71 ? 11.063 3.656 2.031 1.00 89.06 71 SER A N 1
ATOM 548 C CA . SER A 1 71 ? 10.191 2.982 2.987 1.00 89.06 71 SER A CA 1
ATOM 549 C C . SER A 1 71 ? 10.855 1.719 3.530 1.00 89.06 71 SER A C 1
ATOM 551 O O . SER A 1 71 ? 11.404 0.899 2.793 1.00 89.06 71 SER A O 1
ATOM 553 N N . ARG A 1 72 ? 10.809 1.564 4.857 1.00 91.62 72 ARG A N 1
ATOM 554 C CA . ARG A 1 72 ? 11.323 0.404 5.596 1.00 91.62 72 ARG A CA 1
ATOM 555 C C . ARG A 1 72 ? 10.197 -0.157 6.451 1.00 91.62 72 ARG A C 1
ATOM 557 O O . ARG A 1 72 ? 10.117 0.084 7.654 1.00 91.62 72 ARG A O 1
ATOM 564 N N . VAL A 1 73 ? 9.309 -0.887 5.793 1.00 90.19 73 VAL A N 1
ATOM 565 C CA . VAL A 1 73 ? 8.091 -1.419 6.392 1.00 90.19 73 VAL A CA 1
ATOM 566 C C . VAL A 1 73 ? 8.376 -2.731 7.109 1.00 90.19 73 VAL A C 1
ATOM 568 O O . VAL A 1 73 ? 8.978 -3.646 6.547 1.00 90.19 73 VAL A O 1
ATOM 571 N N . ARG A 1 74 ? 7.899 -2.856 8.349 1.00 85.44 74 ARG A N 1
ATOM 572 C CA . ARG A 1 74 ? 7.969 -4.112 9.102 1.00 85.44 74 ARG A CA 1
ATOM 573 C C . ARG A 1 74 ? 6.605 -4.795 9.098 1.00 85.44 74 ARG A C 1
ATOM 575 O O . ARG A 1 74 ? 5.629 -4.247 9.598 1.00 85.44 74 ARG A O 1
ATOM 582 N N . SER A 1 75 ? 6.558 -6.002 8.550 1.00 81.12 75 SER A N 1
ATOM 583 C CA . SER A 1 75 ? 5.385 -6.872 8.595 1.00 81.12 75 SER A CA 1
ATOM 584 C C . SER A 1 75 ? 5.220 -7.486 9.985 1.00 81.12 75 SER A C 1
ATOM 586 O O . SER A 1 75 ? 6.201 -7.724 10.699 1.00 81.12 75 SER A O 1
ATOM 588 N N . ASN A 1 76 ? 3.979 -7.815 10.349 1.00 73.38 76 ASN A N 1
ATOM 589 C CA . ASN A 1 76 ? 3.646 -8.436 11.635 1.00 73.38 76 ASN A CA 1
ATOM 590 C C . ASN A 1 76 ? 4.319 -9.802 11.843 1.00 73.38 76 ASN A C 1
ATOM 592 O O . ASN A 1 76 ? 4.521 -10.223 12.978 1.00 73.38 76 ASN A O 1
ATOM 596 N N . HIS A 1 77 ? 4.756 -10.457 10.765 1.00 73.44 77 HIS A N 1
ATOM 597 C CA . HIS A 1 77 ? 5.523 -11.706 10.814 1.00 73.44 77 HIS A CA 1
ATOM 598 C C . HIS A 1 77 ? 7.039 -11.502 10.997 1.00 73.44 77 HIS A C 1
ATOM 600 O O . HIS A 1 77 ? 7.821 -12.428 10.799 1.00 73.44 77 HIS A O 1
ATOM 606 N N . GLY A 1 78 ? 7.486 -10.287 11.334 1.00 76.19 78 GLY A N 1
ATOM 607 C CA . GLY A 1 78 ? 8.895 -9.975 11.592 1.00 76.19 78 GLY A CA 1
ATOM 608 C C . GLY A 1 78 ? 9.747 -9.769 10.337 1.00 76.19 78 GLY A C 1
ATOM 609 O O . GLY A 1 78 ? 10.917 -9.414 10.464 1.00 76.19 78 GLY A O 1
ATOM 610 N N . ARG A 1 79 ? 9.169 -9.938 9.142 1.00 84.12 79 ARG A N 1
ATOM 611 C CA . ARG A 1 79 ? 9.815 -9.600 7.870 1.00 84.12 79 ARG A CA 1
ATOM 612 C C . ARG A 1 79 ? 9.889 -8.092 7.684 1.00 84.12 79 ARG A C 1
ATOM 614 O O . ARG A 1 79 ? 8.939 -7.372 7.980 1.00 84.12 79 ARG A O 1
ATOM 621 N N . GLU A 1 80 ? 11.015 -7.635 7.167 1.00 88.75 80 GLU A N 1
ATOM 622 C CA . GLU A 1 80 ? 11.246 -6.242 6.819 1.00 88.75 80 GLU A CA 1
ATOM 623 C C . GLU A 1 80 ? 11.299 -6.103 5.302 1.00 88.75 80 GLU A C 1
ATOM 625 O O . GLU A 1 80 ? 12.007 -6.852 4.631 1.00 88.75 80 GLU A O 1
ATOM 630 N N . TYR A 1 81 ? 10.560 -5.131 4.789 1.00 90.50 81 TYR A N 1
ATOM 631 C CA . TYR A 1 81 ? 10.479 -4.789 3.383 1.00 90.50 81 TYR A CA 1
ATOM 632 C C . TYR A 1 81 ? 11.111 -3.417 3.200 1.00 90.50 81 TYR A C 1
ATOM 634 O O . TYR A 1 81 ? 10.686 -2.438 3.817 1.00 90.50 81 TYR A O 1
ATOM 642 N N . ARG A 1 82 ? 12.151 -3.362 2.374 1.00 91.25 82 ARG A N 1
ATOM 643 C CA . ARG A 1 82 ? 12.788 -2.118 1.954 1.00 91.25 82 ARG A CA 1
ATOM 644 C C . ARG A 1 82 ? 12.471 -1.929 0.494 1.00 91.25 82 ARG A C 1
ATOM 646 O O . ARG A 1 82 ? 12.808 -2.806 -0.292 1.00 91.25 82 ARG A O 1
ATOM 653 N N . PHE A 1 83 ? 11.828 -0.823 0.173 1.00 89.12 83 PHE A N 1
ATOM 654 C CA . PHE A 1 83 ? 11.419 -0.540 -1.188 1.00 89.12 83 PHE A CA 1
ATOM 655 C C . PHE A 1 83 ? 11.383 0.959 -1.425 1.00 89.12 83 PHE A C 1
ATOM 657 O O . PHE A 1 83 ? 11.095 1.752 -0.521 1.00 89.12 83 PHE A O 1
ATOM 664 N N . ASN A 1 84 ? 11.659 1.302 -2.674 1.00 86.38 84 ASN A N 1
ATOM 665 C CA . ASN A 1 84 ? 11.530 2.635 -3.229 1.00 86.38 84 ASN A CA 1
ATOM 666 C C . ASN A 1 84 ? 10.719 2.450 -4.505 1.00 86.38 84 ASN A C 1
ATOM 668 O O . ASN A 1 84 ? 11.105 1.638 -5.339 1.00 86.38 84 ASN A O 1
ATOM 672 N N . CYS A 1 85 ? 9.624 3.186 -4.648 1.00 88.19 85 CYS A N 1
ATOM 673 C CA . CYS A 1 85 ? 8.679 3.023 -5.746 1.00 88.19 85 CYS A CA 1
ATOM 674 C C . CYS A 1 85 ? 8.076 1.613 -5.870 1.00 88.19 85 CYS A C 1
ATOM 676 O O . CYS A 1 85 ? 8.649 0.728 -6.501 1.00 88.19 85 CYS A O 1
ATOM 678 N N . ALA A 1 86 ? 6.922 1.375 -5.246 1.00 90.12 86 ALA A N 1
ATOM 679 C CA . ALA A 1 86 ? 6.318 0.045 -5.272 1.00 90.12 86 ALA A CA 1
ATOM 680 C C . ALA A 1 86 ? 4.796 0.066 -5.205 1.00 90.12 86 ALA A C 1
ATOM 682 O O . ALA A 1 86 ? 4.199 0.896 -4.512 1.00 90.12 86 ALA A O 1
ATOM 683 N N . LEU A 1 87 ? 4.202 -0.936 -5.853 1.00 92.44 87 LEU A N 1
ATOM 684 C CA . LEU A 1 87 ? 2.859 -1.400 -5.554 1.00 92.44 87 LEU A CA 1
ATOM 685 C C . LEU A 1 87 ? 2.953 -2.436 -4.435 1.00 92.44 87 LEU A C 1
ATOM 687 O O . LEU A 1 87 ? 3.581 -3.489 -4.575 1.00 92.44 87 LEU A O 1
ATOM 691 N N . TRP A 1 88 ? 2.313 -2.139 -3.315 1.00 93.62 88 TRP A N 1
ATOM 692 C CA . TRP A 1 88 ? 2.268 -3.013 -2.153 1.00 93.62 88 TRP A CA 1
ATOM 693 C C . TRP A 1 88 ? 0.829 -3.393 -1.829 1.00 93.62 88 TRP A C 1
ATOM 695 O O . TRP A 1 88 ? -0.118 -2.712 -2.222 1.00 93.62 88 TRP A O 1
ATOM 705 N N . ARG A 1 89 ? 0.664 -4.492 -1.092 1.00 93.94 89 ARG A N 1
ATOM 706 C CA . ARG A 1 89 ? -0.637 -4.961 -0.616 1.00 93.94 89 ARG A CA 1
ATOM 707 C C . ARG A 1 89 ? -0.599 -5.391 0.842 1.00 93.94 89 ARG A C 1
ATOM 709 O O . ARG A 1 89 ? 0.417 -5.876 1.342 1.00 93.94 89 ARG A O 1
ATOM 716 N N . VAL A 1 90 ? -1.733 -5.235 1.517 1.00 94.38 90 VAL A N 1
ATOM 717 C CA . VAL A 1 90 ? -1.962 -5.664 2.895 1.00 94.38 90 VAL A CA 1
ATOM 718 C C . VAL A 1 90 ? -3.197 -6.546 2.969 1.00 94.38 90 VAL A C 1
ATOM 720 O O . VAL A 1 90 ? -4.282 -6.167 2.522 1.00 94.38 90 VAL A O 1
ATOM 723 N N . HIS A 1 91 ? -3.054 -7.706 3.603 1.00 92.94 91 HIS A N 1
ATOM 724 C CA . HIS A 1 91 ? -4.184 -8.581 3.855 1.00 92.94 91 HIS A CA 1
ATOM 725 C C . HIS A 1 91 ? -5.029 -8.031 5.023 1.00 92.94 91 HIS A C 1
ATOM 727 O O . HIS A 1 91 ? -4.532 -7.875 6.143 1.00 92.94 91 HIS A O 1
ATOM 733 N N . PRO A 1 92 ? -6.341 -7.814 4.847 1.00 90.94 92 PRO A N 1
ATOM 734 C CA . PRO A 1 92 ? -7.172 -7.114 5.827 1.00 90.94 92 PRO A CA 1
ATOM 735 C C . PRO A 1 92 ? -7.357 -7.857 7.156 1.00 90.94 92 PRO A C 1
ATOM 737 O O . PRO A 1 92 ? -7.436 -7.215 8.202 1.00 90.94 92 PRO A O 1
ATOM 740 N N . ARG A 1 93 ? -7.399 -9.200 7.131 1.00 88.12 93 ARG A N 1
ATOM 741 C CA . ARG A 1 93 ? -7.517 -10.052 8.335 1.00 88.12 93 ARG A CA 1
ATOM 742 C C . ARG A 1 93 ? -6.179 -10.423 8.979 1.00 88.12 93 ARG A C 1
ATOM 744 O O . ARG A 1 93 ? -6.004 -10.179 10.165 1.00 88.12 93 ARG A O 1
ATOM 751 N N . THR A 1 94 ? -5.250 -11.013 8.221 1.00 88.94 94 THR A N 1
ATOM 752 C CA . THR A 1 94 ? -3.945 -11.456 8.750 1.00 88.94 94 THR A CA 1
ATOM 753 C C . THR A 1 94 ? -2.976 -10.302 8.993 1.00 88.94 94 THR A C 1
ATOM 755 O O . THR A 1 94 ? -2.001 -10.479 9.718 1.00 88.94 94 THR A O 1
ATOM 758 N N . ARG A 1 95 ? -3.255 -9.113 8.431 1.00 89.69 95 ARG A N 1
ATOM 759 C CA . ARG A 1 95 ? -2.379 -7.933 8.475 1.00 89.69 95 ARG A CA 1
ATOM 760 C C . ARG A 1 95 ? -1.000 -8.204 7.854 1.00 89.69 95 ARG A C 1
ATOM 762 O O . ARG A 1 95 ? -0.012 -7.571 8.216 1.00 89.69 95 ARG A O 1
ATOM 769 N N . GLU A 1 96 ? -0.931 -9.164 6.937 1.00 91.00 96 GLU A N 1
ATOM 770 C CA . GLU A 1 96 ? 0.285 -9.486 6.203 1.00 91.00 96 GLU A CA 1
ATOM 771 C C . GLU A 1 96 ? 0.560 -8.411 5.148 1.00 91.00 96 GLU A C 1
ATOM 773 O O . GLU A 1 96 ? -0.328 -8.077 4.369 1.00 91.00 96 GLU A O 1
ATOM 778 N N . PHE A 1 97 ? 1.784 -7.883 5.126 1.00 93.12 97 PHE A N 1
ATOM 779 C CA . PHE A 1 97 ? 2.255 -6.932 4.118 1.00 93.12 97 PHE A CA 1
ATOM 780 C C . PHE A 1 97 ? 3.117 -7.641 3.072 1.00 93.12 97 PHE A C 1
ATOM 782 O O . PHE A 1 97 ? 3.991 -8.434 3.434 1.00 93.12 97 PHE A O 1
ATOM 789 N N . GLN A 1 98 ? 2.904 -7.317 1.798 1.00 92.56 98 GLN A N 1
ATOM 790 C CA . GLN A 1 98 ? 3.680 -7.830 0.672 1.00 92.56 98 GLN A CA 1
ATOM 791 C C . GLN A 1 98 ? 3.936 -6.731 -0.365 1.00 92.56 98 GLN A C 1
ATOM 793 O O . GLN A 1 98 ? 3.108 -5.843 -0.563 1.00 92.56 98 GLN A O 1
ATOM 798 N N . ILE A 1 99 ? 5.071 -6.828 -1.055 1.00 92.25 99 ILE A N 1
ATOM 799 C CA . ILE A 1 99 ? 5.342 -6.058 -2.272 1.00 92.25 99 ILE A CA 1
ATOM 800 C C . ILE A 1 99 ? 4.859 -6.896 -3.454 1.00 92.25 99 ILE A C 1
ATOM 802 O O . ILE A 1 99 ? 5.178 -8.082 -3.529 1.00 92.25 99 ILE A O 1
ATOM 806 N N . VAL A 1 100 ? 4.081 -6.286 -4.343 1.00 90.25 100 VAL A N 1
ATOM 807 C CA . VAL A 1 100 ? 3.562 -6.929 -5.557 1.00 90.25 100 VAL A CA 1
ATOM 808 C C . VAL A 1 100 ? 4.577 -6.774 -6.681 1.00 90.25 100 VAL A C 1
ATOM 810 O O . VAL A 1 100 ? 4.965 -7.756 -7.307 1.00 90.25 100 VAL A O 1
ATOM 813 N N . CYS A 1 101 ? 5.032 -5.544 -6.901 1.00 87.00 101 CYS A N 1
ATOM 814 C CA . CYS A 1 101 ? 6.046 -5.190 -7.886 1.00 87.00 101 CYS A CA 1
ATOM 815 C C . CYS A 1 101 ? 6.634 -3.814 -7.556 1.00 87.00 101 CYS A C 1
ATOM 817 O O . CYS A 1 101 ? 6.045 -3.021 -6.813 1.00 87.00 101 CYS A O 1
ATOM 819 N N . GLU A 1 102 ? 7.811 -3.553 -8.108 1.00 87.94 102 GLU A N 1
ATOM 820 C CA . GLU A 1 102 ? 8.604 -2.349 -7.855 1.00 87.94 102 GLU A CA 1
ATOM 821 C C . GLU A 1 102 ? 8.901 -1.635 -9.174 1.00 87.94 102 GLU A C 1
ATOM 823 O O . GLU A 1 102 ? 8.850 -2.247 -10.242 1.00 87.94 102 GLU A O 1
ATOM 828 N N . GLY A 1 103 ? 9.223 -0.347 -9.108 1.00 81.12 103 GLY A N 1
ATOM 829 C CA . GLY A 1 103 ? 9.574 0.447 -10.283 1.00 81.12 103 GLY A CA 1
ATOM 830 C C . GLY A 1 103 ? 8.656 1.638 -10.535 1.00 81.12 103 GLY A C 1
ATOM 831 O O . GLY A 1 103 ? 7.757 1.914 -9.741 1.00 81.12 103 GLY A O 1
ATOM 832 N N . THR A 1 104 ? 8.880 2.323 -11.660 1.00 78.12 104 THR A N 1
ATOM 833 C CA . THR A 1 104 ? 8.382 3.673 -12.018 1.00 78.12 104 THR A CA 1
ATOM 834 C C . THR A 1 104 ? 9.034 4.802 -11.203 1.00 78.12 104 THR A C 1
ATOM 836 O O . THR A 1 104 ? 10.003 4.591 -10.477 1.00 78.12 104 THR A O 1
ATOM 839 N N . SER A 1 105 ? 8.535 6.033 -11.325 1.00 82.44 105 SER A N 1
ATOM 840 C CA . SER A 1 105 ? 9.004 7.191 -10.548 1.00 82.44 105 SER A CA 1
ATOM 841 C C . SER A 1 105 ? 8.040 7.558 -9.428 1.00 82.44 105 SER A C 1
ATOM 843 O O . SER A 1 105 ? 8.402 7.503 -8.256 1.00 82.44 105 SER A O 1
ATOM 845 N N . ASN A 1 106 ? 6.811 7.933 -9.770 1.00 84.06 106 ASN A N 1
ATOM 846 C CA . ASN A 1 106 ? 5.879 8.427 -8.771 1.00 84.06 106 ASN A CA 1
ATOM 847 C C . ASN A 1 106 ? 4.440 8.026 -9.093 1.00 84.06 106 ASN A C 1
ATOM 849 O O . ASN A 1 106 ? 3.734 8.752 -9.802 1.00 84.06 106 ASN A O 1
ATOM 853 N N . PRO A 1 107 ? 4.037 6.830 -8.647 1.00 85.62 107 PRO A N 1
ATOM 854 C CA . PRO A 1 107 ? 2.715 6.311 -8.901 1.00 85.62 107 PRO A CA 1
ATOM 855 C C . PRO A 1 107 ? 1.687 6.963 -7.970 1.00 85.62 107 PRO A C 1
ATOM 857 O O . PRO A 1 107 ? 1.878 7.047 -6.752 1.00 85.62 107 PRO A O 1
ATOM 860 N N . TYR A 1 108 ? 0.579 7.402 -8.564 1.00 85.19 108 TYR A N 1
ATOM 861 C CA . TYR A 1 108 ? -0.496 8.126 -7.879 1.00 85.19 108 TYR A CA 1
ATOM 862 C C . TYR A 1 108 ? -1.893 7.580 -8.163 1.00 85.19 108 TYR A C 1
ATOM 864 O O . TYR A 1 108 ? -2.829 7.926 -7.446 1.00 85.19 108 TYR A O 1
ATOM 872 N N . GLY A 1 109 ? -2.064 6.734 -9.177 1.00 86.38 109 GLY A N 1
ATOM 873 C CA . GLY A 1 109 ? -3.359 6.154 -9.522 1.00 86.38 109 GLY A CA 1
ATOM 874 C C . GLY A 1 109 ? -3.259 4.645 -9.658 1.00 86.38 109 GLY A C 1
ATOM 875 O O . GLY A 1 109 ? -2.267 4.133 -10.167 1.00 86.38 109 GLY A O 1
ATOM 876 N N . ILE A 1 110 ? -4.289 3.927 -9.216 1.00 90.62 110 ILE A N 1
ATOM 877 C CA . ILE A 1 110 ? -4.431 2.492 -9.462 1.00 90.62 110 ILE A CA 1
ATOM 878 C C . ILE A 1 110 ? -5.875 2.168 -9.839 1.00 90.62 110 ILE A C 1
ATOM 880 O O . ILE A 1 110 ? -6.823 2.648 -9.217 1.00 90.62 110 ILE A O 1
ATOM 884 N N . ALA A 1 111 ? -6.031 1.336 -10.860 1.00 88.81 111 ALA A N 1
ATOM 885 C CA . ALA A 1 111 ? -7.289 0.748 -11.283 1.00 88.81 111 ALA A CA 1
ATOM 886 C C . ALA A 1 111 ? -7.083 -0.737 -11.597 1.00 88.81 111 ALA A C 1
ATOM 888 O O . ALA A 1 111 ? -5.962 -1.189 -11.823 1.00 88.81 111 ALA A O 1
ATOM 889 N N . TRP A 1 112 ? -8.173 -1.494 -11.624 1.00 89.06 112 TRP A N 1
ATOM 890 C CA . TRP A 1 112 ? -8.153 -2.918 -11.944 1.00 89.06 112 TRP A CA 1
ATOM 891 C C . TRP A 1 112 ? -8.870 -3.160 -13.261 1.00 89.06 112 TRP A C 1
ATOM 893 O O . TRP A 1 112 ? -9.952 -2.610 -13.486 1.00 89.06 112 TRP A O 1
ATOM 903 N N . ASP A 1 113 ? -8.280 -3.985 -14.120 1.00 87.56 113 ASP A N 1
ATOM 904 C CA . ASP A 1 113 ? -8.968 -4.471 -15.311 1.00 87.56 113 ASP A CA 1
ATOM 905 C C . ASP A 1 113 ? -9.956 -5.608 -14.971 1.00 87.56 113 ASP A C 1
ATOM 907 O O . ASP A 1 113 ? -10.039 -6.097 -13.840 1.00 87.56 113 ASP A O 1
ATOM 911 N N . THR A 1 114 ? -10.726 -6.055 -15.966 1.00 84.06 114 THR A N 1
ATOM 912 C CA . THR A 1 114 ? -11.700 -7.146 -15.790 1.00 84.06 114 THR A CA 1
ATOM 913 C C . THR A 1 114 ? -11.061 -8.520 -15.564 1.00 84.06 114 THR A C 1
ATOM 915 O O . THR A 1 114 ? -11.750 -9.439 -15.128 1.00 84.06 114 THR A O 1
ATOM 918 N N . GLY A 1 115 ? -9.778 -8.683 -15.896 1.00 83.12 115 GLY A N 1
ATOM 919 C CA . GLY A 1 115 ? -8.991 -9.891 -15.643 1.00 83.12 115 GLY A CA 1
ATOM 920 C C . GLY A 1 115 ? -8.294 -9.895 -14.276 1.00 83.12 115 GLY A C 1
ATOM 921 O O . GLY A 1 115 ? -7.751 -10.925 -13.884 1.00 83.12 115 GLY A O 1
ATOM 922 N N . GLY A 1 116 ? -8.333 -8.776 -13.548 1.00 80.56 116 GLY A N 1
ATOM 923 C CA . GLY A 1 116 ? -7.668 -8.571 -12.265 1.00 80.56 116 GLY A CA 1
ATOM 924 C C . GLY A 1 116 ? -6.238 -8.023 -12.349 1.00 80.56 116 G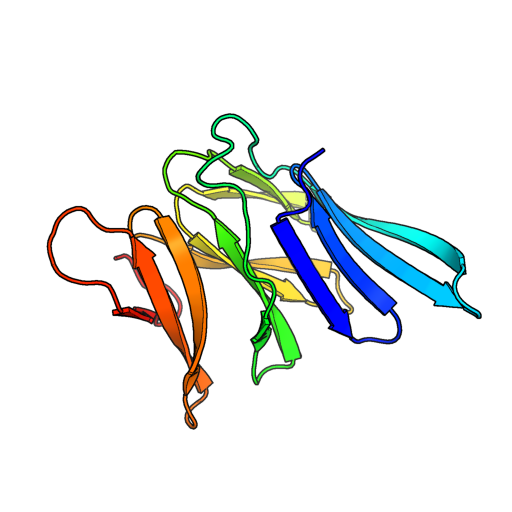LY A C 1
ATOM 925 O O . GLY A 1 116 ? -5.544 -8.007 -11.335 1.00 80.56 116 GLY A O 1
ATOM 926 N N . GLY A 1 117 ? -5.796 -7.565 -13.522 1.00 85.44 117 GLY A N 1
ATOM 927 C CA . GLY A 1 117 ? -4.526 -6.868 -13.720 1.00 85.44 117 GLY A CA 1
ATOM 928 C C . GLY A 1 117 ? -4.541 -5.452 -13.138 1.00 85.44 117 GLY A C 1
ATOM 929 O O . GLY A 1 117 ? -5.551 -4.745 -13.217 1.00 85.44 117 GLY A O 1
ATOM 930 N N . ALA A 1 118 ? -3.419 -5.037 -12.542 1.00 86.56 118 ALA A N 1
ATOM 931 C CA . ALA A 1 118 ? -3.248 -3.699 -11.980 1.00 86.56 118 ALA A CA 1
ATOM 932 C C . ALA A 1 118 ? -2.835 -2.711 -13.075 1.00 86.56 118 ALA A C 1
ATOM 934 O O . ALA A 1 118 ? -1.777 -2.852 -13.687 1.00 86.56 118 ALA A O 1
ATOM 935 N N . ILE A 1 119 ? -3.630 -1.670 -13.279 1.00 86.88 119 ILE A N 1
ATOM 936 C CA . ILE A 1 119 ? -3.284 -0.529 -14.121 1.00 86.88 119 ILE A CA 1
ATOM 937 C C . ILE A 1 119 ? -2.854 0.608 -13.195 1.00 86.88 119 ILE A C 1
ATOM 939 O O . ILE A 1 119 ? -3.644 1.058 -12.367 1.00 86.88 119 ILE A O 1
ATOM 943 N N . VAL A 1 120 ? -1.612 1.067 -13.321 1.00 86.00 120 VAL A N 1
ATOM 944 C CA . VAL A 1 120 ? -1.017 2.092 -12.458 1.00 86.00 120 VAL A CA 1
ATOM 945 C C . VAL A 1 120 ? -0.721 3.346 -13.266 1.00 86.00 120 VAL A C 1
ATOM 947 O O . VAL A 1 120 ? -0.067 3.287 -14.306 1.00 86.00 120 VAL A O 1
ATOM 950 N N . GLU A 1 121 ? -1.192 4.485 -12.771 1.00 84.31 121 GLU A N 1
ATOM 951 C CA . GLU A 1 121 ? -0.799 5.795 -13.272 1.00 84.31 121 GLU A CA 1
ATOM 952 C C . GLU A 1 121 ? 0.415 6.290 -12.490 1.00 84.31 121 GLU A C 1
ATOM 954 O O . GLU A 1 121 ? 0.392 6.325 -11.253 1.00 84.31 121 GLU A O 1
ATOM 959 N N . ALA A 1 122 ? 1.454 6.708 -13.207 1.00 81.69 122 ALA A N 1
ATOM 960 C CA . ALA A 1 122 ? 2.633 7.307 -12.606 1.00 81.69 122 ALA A CA 1
ATOM 961 C C . ALA A 1 122 ? 3.056 8.583 -13.330 1.00 81.69 122 ALA A C 1
ATOM 963 O O . ALA A 1 122 ? 2.976 8.701 -14.552 1.00 81.69 122 ALA A O 1
ATOM 964 N N . CYS A 1 123 ? 3.552 9.545 -12.555 1.00 73.88 123 CYS A N 1
ATOM 965 C CA . CYS A 1 123 ? 4.236 10.700 -13.106 1.00 73.88 123 CYS A CA 1
ATOM 966 C C . CYS A 1 123 ? 5.644 10.275 -13.520 1.00 73.88 123 CYS A C 1
ATOM 968 O O . CYS A 1 123 ? 6.443 9.883 -12.665 1.00 73.88 123 CYS A O 1
ATOM 970 N N . HIS A 1 124 ? 5.945 10.363 -14.815 1.00 66.81 124 HIS A N 1
ATOM 971 C CA . HIS A 1 124 ? 7.279 10.177 -15.370 1.00 66.81 124 HIS A CA 1
ATOM 972 C C . HIS A 1 124 ? 7.657 11.375 -16.251 1.00 66.81 124 HIS A C 1
ATOM 974 O O . HIS A 1 124 ? 6.815 11.945 -16.941 1.00 66.81 124 HIS A O 1
ATOM 980 N N . TRP A 1 125 ? 8.936 11.764 -16.236 1.00 55.16 125 TRP A N 1
ATOM 981 C CA . TRP A 1 125 ? 9.463 12.869 -17.054 1.00 55.16 125 TRP A CA 1
ATOM 982 C C . TRP A 1 125 ? 9.451 12.558 -18.566 1.00 55.16 125 TRP A C 1
ATOM 984 O O . TRP A 1 125 ? 9.585 13.463 -19.385 1.00 55.16 125 TRP A O 1
ATOM 994 N N . ALA A 1 126 ? 9.268 11.294 -18.956 1.00 51.38 126 ALA A N 1
ATOM 995 C CA . ALA A 1 126 ? 9.228 10.862 -20.349 1.00 51.38 126 ALA A CA 1
ATOM 996 C C . ALA A 1 126 ? 7.889 10.186 -20.693 1.00 51.38 126 ALA A C 1
ATOM 998 O O . ALA A 1 126 ? 7.747 9.000 -20.461 1.00 51.38 126 ALA A O 1
ATOM 999 N N . ASN A 1 127 ? 6.947 10.951 -21.258 1.00 56.31 127 ASN A N 1
ATOM 1000 C CA . ASN A 1 127 ? 5.807 10.589 -22.133 1.00 56.31 127 ASN A CA 1
ATOM 1001 C C . ASN A 1 127 ? 4.827 9.436 -21.785 1.00 56.31 127 ASN A C 1
ATOM 1003 O O . ASN A 1 127 ? 3.730 9.436 -22.343 1.00 56.31 127 ASN A O 1
ATOM 1007 N N . ASP A 1 128 ? 5.151 8.501 -20.893 1.00 56.06 128 ASP A N 1
ATOM 1008 C CA . ASP A 1 128 ? 4.325 7.350 -20.533 1.00 56.06 128 ASP A CA 1
ATOM 1009 C C . ASP A 1 128 ? 3.757 7.530 -19.122 1.00 56.06 128 ASP A C 1
ATOM 1011 O O . ASP A 1 128 ? 4.484 7.704 -18.143 1.00 56.06 128 ASP A O 1
ATOM 1015 N N . HIS A 1 129 ? 2.428 7.492 -19.031 1.00 67.56 129 HIS A N 1
ATOM 1016 C CA . HIS A 1 129 ? 1.681 7.783 -17.804 1.00 67.56 129 HIS A CA 1
ATOM 1017 C C . HIS A 1 129 ? 0.911 6.580 -17.261 1.00 67.56 129 HIS A C 1
ATOM 1019 O O . HIS A 1 129 ? 0.372 6.658 -16.163 1.00 67.56 129 HIS A O 1
ATOM 1025 N N . LEU A 1 130 ? 0.845 5.476 -18.012 1.00 72.56 130 LEU A N 1
ATOM 1026 C CA . LEU A 1 130 ? 0.008 4.323 -17.699 1.00 72.56 130 LEU A CA 1
ATOM 1027 C C . LEU A 1 130 ? 0.802 3.025 -17.842 1.00 72.56 130 LEU A C 1
ATOM 1029 O O . LEU A 1 130 ? 1.333 2.730 -18.910 1.00 72.56 130 LEU A O 1
ATOM 1033 N N . PHE A 1 131 ? 0.828 2.230 -16.779 1.00 74.12 131 PHE A N 1
ATOM 1034 C CA . PHE A 1 131 ? 1.570 0.979 -16.705 1.00 74.12 131 PHE A CA 1
ATOM 1035 C C . PHE A 1 131 ? 0.625 -0.178 -16.380 1.00 74.12 131 PHE A C 1
ATOM 1037 O O . PHE A 1 131 ? -0.261 -0.042 -15.540 1.00 74.12 131 PHE A O 1
ATOM 1044 N N . HIS A 1 132 ? 0.830 -1.335 -17.011 1.00 81.12 132 HIS A N 1
ATOM 1045 C CA . HIS A 1 132 ? 0.188 -2.586 -16.606 1.00 81.12 132 HIS A CA 1
ATOM 1046 C C . HIS A 1 132 ? 1.168 -3.381 -15.737 1.00 81.12 132 HIS A C 1
ATOM 1048 O O . HIS A 1 132 ? 2.173 -3.905 -16.225 1.00 81.12 132 HIS A O 1
ATOM 1054 N N . PHE A 1 133 ? 0.884 -3.421 -14.439 1.00 76.75 133 PHE A N 1
ATOM 1055 C CA . PHE A 1 133 ? 1.708 -4.060 -13.424 1.00 76.75 133 PHE A CA 1
ATOM 1056 C C . PHE A 1 133 ? 1.362 -5.552 -13.317 1.00 76.75 133 PHE A C 1
ATOM 1058 O O . PHE A 1 133 ? 0.204 -5.927 -13.129 1.00 76.75 133 PHE A O 1
ATOM 1065 N N . VAL A 1 134 ? 2.387 -6.399 -13.410 1.00 79.81 134 VAL A N 1
ATOM 1066 C CA . VAL A 1 134 ? 2.322 -7.857 -13.252 1.00 79.81 134 VAL A CA 1
ATOM 1067 C C . VAL A 1 134 ? 3.060 -8.239 -11.970 1.00 79.81 134 VAL A C 1
ATOM 1069 O O . VAL A 1 134 ? 4.094 -7.652 -11.644 1.00 79.81 134 VAL A O 1
ATOM 1072 N N . GLU A 1 135 ? 2.532 -9.219 -11.231 1.00 80.00 135 GLU A N 1
ATOM 1073 C CA . GLU A 1 135 ? 3.148 -9.704 -9.990 1.00 80.00 135 GLU A CA 1
ATOM 1074 C C . GLU A 1 135 ? 4.619 -10.084 -10.233 1.00 80.00 135 GLU A C 1
ATOM 1076 O O . GLU A 1 135 ? 4.945 -10.752 -11.214 1.00 80.00 135 GLU A O 1
ATOM 1081 N N . THR A 1 136 ? 5.509 -9.647 -9.338 1.00 81.12 136 THR A N 1
ATOM 1082 C CA . THR A 1 136 ? 6.980 -9.775 -9.404 1.00 81.12 136 THR A CA 1
ATOM 1083 C C . THR A 1 136 ? 7.700 -8.952 -10.483 1.00 81.12 136 THR A C 1
ATOM 1085 O O . THR A 1 136 ? 8.919 -9.066 -10.612 1.00 81.12 136 THR A O 1
ATOM 1088 N N . GLY A 1 137 ? 6.992 -8.098 -11.231 1.00 70.88 137 GLY A N 1
ATOM 1089 C CA . GLY A 1 137 ? 7.590 -7.221 -12.243 1.00 70.88 137 GLY A CA 1
ATOM 1090 C C . GLY A 1 137 ? 8.511 -6.126 -11.678 1.00 70.88 137 GLY A C 1
ATOM 1091 O O . GLY A 1 137 ? 8.381 -5.716 -10.521 1.00 70.88 137 GLY A O 1
ATOM 1092 N N . GLN A 1 138 ? 9.422 -5.639 -12.527 1.00 72.25 138 GLN A N 1
ATOM 1093 C CA . GLN A 1 138 ? 10.252 -4.449 -12.304 1.00 72.25 138 GLN A CA 1
ATOM 1094 C C . GLN A 1 138 ? 10.104 -3.499 -13.498 1.00 72.25 138 GLN A C 1
ATOM 1096 O O . GLN A 1 138 ? 10.241 -3.951 -14.638 1.00 72.25 138 GLN A O 1
ATOM 1101 N N . TYR A 1 139 ? 9.819 -2.221 -13.234 1.00 67.19 139 TYR A N 1
ATOM 1102 C CA . TYR A 1 139 ? 9.449 -1.220 -14.248 1.00 67.19 139 TYR A CA 1
ATOM 1103 C C . TYR A 1 139 ? 10.300 0.050 -14.204 1.00 67.19 139 TYR A C 1
ATOM 1105 O O . TYR A 1 139 ? 10.582 0.553 -13.093 1.00 67.19 139 TYR A O 1
#

pLDDT: mean 85.69, std 8.41, range [51.38, 95.06]

Radius of gyration: 14.48 Å; chains: 1; bounding box: 35×27×41 Å